Protein AF-A0A9D5FRJ7-F1 (afdb_monomer)

pLDDT: mean 97.62, std 1.55, range [89.69, 98.75]

Secondary structure (DSSP, 8-state):
---HHHHHHHHHHHHHHHHHHHH---HHHHHHHHHHHHHHHHHS-HHHHHHHHTT-TTTTT-TTTHHHHHHHHHHHHHTT-

Sequence (81 aa):
MITKDSIEAAYAFFHQKWRIYSQSTNGRQKDDIEYAISDYARNMNTELYQLLARNREGFLFTHTTFAADISFAVDKLEQML

Nearest PDB structures (foldseek):
  7wc8-assembly1_A  TM=5.442E-01  e=3.394E+00  Homo sapiens
  5k7v-assembly1_B  TM=4.782E-01  e=1.937E+00  synthetic construct
  4tql-assembl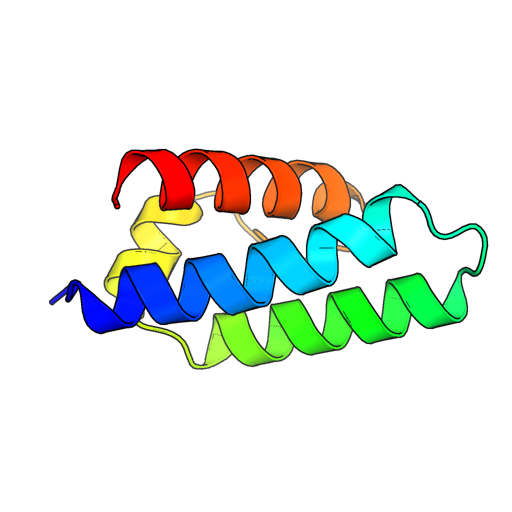y1_A  TM=5.493E-01  e=4.492E+00  synthetic construct
  9c3i-assembly1_S  TM=4.839E-01  e=3.394E+00  Homo sapiens
  5ieu-assembly1_A-2  TM=4.134E-01  e=3.796E+00  Mycobacterium tuberculosis

Mean predicted aligned error: 1.92 Å

Radius of gyration: 11.86 Å; Cα contacts (8 Å, |Δi|>4): 59; chains: 1; bounding box: 27×20×35 Å

Foldseek 3Di:
DDDPVLLVVLLVLLVVLLVDLVPDPDPVSVVVSLVVNVVCLVVGDPVLSCVLCVPPPCQSNDPVCNNVNSVSSNVVSVVVD

Structure (mmCIF, N/CA/C/O backbone):
data_AF-A0A9D5FRJ7-F1
#
_entry.id   AF-A0A9D5FRJ7-F1
#
loop_
_atom_site.group_PDB
_atom_site.id
_atom_site.type_symbol
_atom_site.label_atom_id
_atom_site.label_alt_id
_atom_site.label_comp_id
_atom_site.label_asym_id
_atom_site.label_entity_id
_atom_site.label_seq_id
_atom_site.pdbx_PDB_ins_code
_atom_site.Cartn_x
_atom_site.Cartn_y
_atom_site.Cartn_z
_atom_site.occupancy
_atom_site.B_iso_or_equiv
_atom_site.auth_seq_id
_a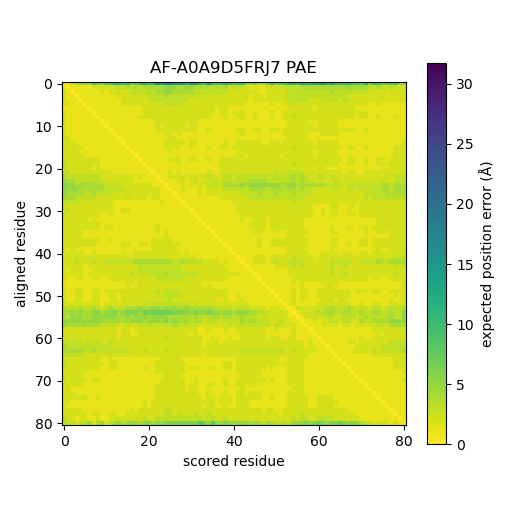tom_site.aut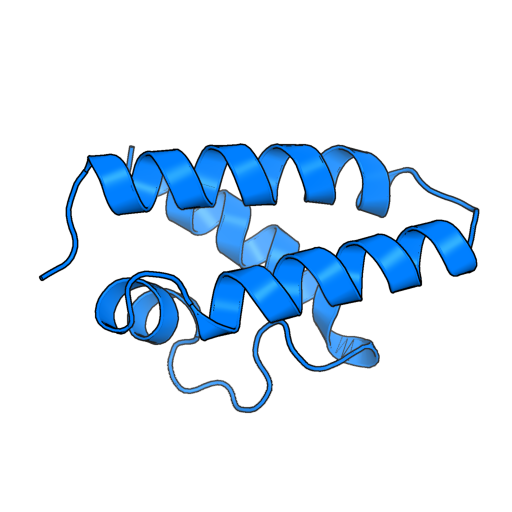h_comp_id
_atom_site.auth_asym_id
_atom_site.auth_atom_id
_atom_site.pdbx_PDB_model_num
ATOM 1 N N . MET A 1 1 ? -5.554 4.377 17.465 1.00 89.69 1 MET A N 1
ATOM 2 C CA . MET A 1 1 ? -6.922 4.092 16.999 1.00 89.69 1 MET A CA 1
ATOM 3 C C . MET A 1 1 ? -7.005 4.309 15.502 1.00 89.69 1 MET A C 1
ATOM 5 O O . MET A 1 1 ? -6.554 5.347 15.019 1.00 89.69 1 MET A O 1
ATOM 9 N N . ILE A 1 2 ? -7.574 3.353 14.775 1.00 96.25 2 ILE A N 1
ATOM 10 C CA . ILE A 1 2 ? -7.913 3.503 13.354 1.00 96.25 2 ILE A CA 1
ATOM 11 C C . ILE A 1 2 ? -9.054 4.523 13.214 1.00 96.25 2 ILE A C 1
ATOM 13 O O . ILE A 1 2 ? -10.069 4.415 13.900 1.00 96.25 2 ILE A O 1
ATOM 17 N N . THR A 1 3 ? -8.887 5.515 12.339 1.00 97.25 3 THR A N 1
ATOM 18 C CA . THR A 1 3 ? -9.910 6.532 12.038 1.00 97.25 3 THR A CA 1
ATOM 19 C C . THR A 1 3 ? -10.385 6.411 10.596 1.00 97.25 3 THR A C 1
ATOM 21 O O . THR A 1 3 ? -9.641 5.927 9.739 1.00 97.25 3 THR A O 1
ATOM 24 N N . LYS A 1 4 ? -11.597 6.900 10.309 1.00 97.44 4 LYS A N 1
ATOM 25 C CA . LYS A 1 4 ? -12.131 6.957 8.942 1.00 97.44 4 LYS A CA 1
ATOM 26 C C . LYS A 1 4 ? -11.178 7.699 7.996 1.00 97.44 4 LYS A C 1
ATOM 28 O O . LYS A 1 4 ? -10.780 7.135 6.984 1.00 97.44 4 LYS A O 1
ATOM 33 N N . ASP A 1 5 ? -10.696 8.871 8.405 1.00 97.94 5 ASP A N 1
ATOM 34 C CA .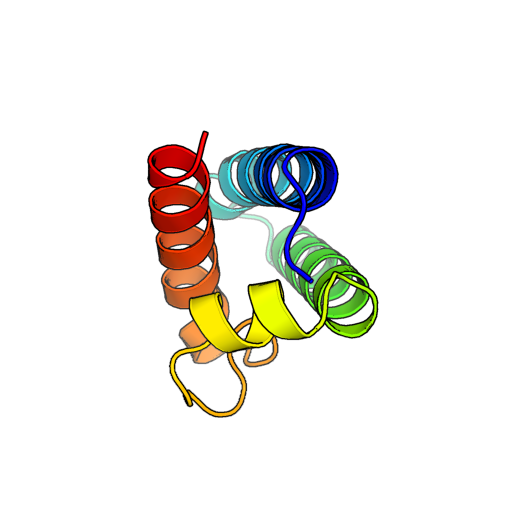 ASP A 1 5 ? -9.734 9.662 7.628 1.00 97.94 5 ASP A CA 1
ATOM 35 C C . ASP A 1 5 ? -8.444 8.886 7.314 1.00 97.94 5 ASP A C 1
ATOM 37 O O . ASP A 1 5 ? -7.889 9.013 6.225 1.00 97.94 5 ASP A O 1
ATOM 41 N N . SER A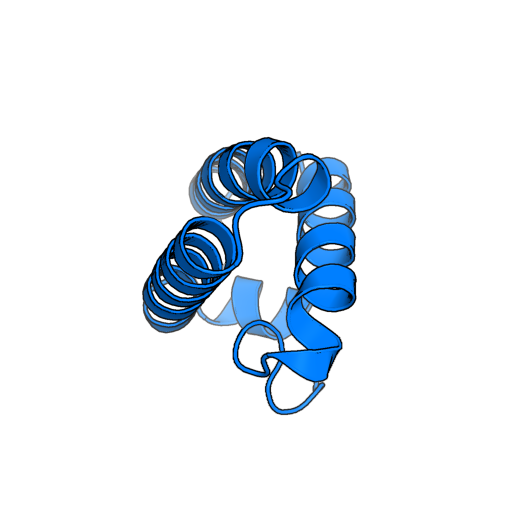 1 6 ? -7.962 8.047 8.244 1.00 97.94 6 SER A N 1
ATOM 42 C CA . SER A 1 6 ? -6.764 7.230 8.006 1.00 97.94 6 SER A CA 1
ATOM 43 C C . SER A 1 6 ? -6.994 6.124 6.972 1.00 97.94 6 SER A C 1
ATOM 45 O O . SER A 1 6 ? -6.086 5.825 6.198 1.00 97.94 6 SER A O 1
ATOM 47 N N . ILE A 1 7 ? -8.203 5.553 6.928 1.00 98.56 7 ILE A N 1
ATOM 48 C CA . ILE A 1 7 ? -8.602 4.551 5.932 1.00 98.56 7 ILE A CA 1
ATOM 49 C C . ILE A 1 7 ? -8.733 5.223 4.565 1.00 98.56 7 ILE A C 1
ATOM 51 O O . ILE A 1 7 ? -8.141 4.751 3.599 1.00 98.56 7 ILE A O 1
ATOM 55 N N . GLU A 1 8 ? -9.441 6.351 4.490 1.00 98.50 8 GLU A N 1
ATOM 56 C CA . GLU A 1 8 ? -9.653 7.099 3.247 1.00 98.50 8 GLU A CA 1
ATOM 57 C C . GLU A 1 8 ? -8.337 7.605 2.647 1.00 98.50 8 GLU A C 1
ATOM 59 O O . GLU A 1 8 ? -8.100 7.439 1.449 1.00 98.50 8 GLU A O 1
ATOM 64 N N . ALA A 1 9 ? -7.443 8.162 3.471 1.00 98.31 9 ALA A N 1
ATOM 65 C CA . ALA A 1 9 ? -6.135 8.630 3.023 1.00 98.31 9 ALA A CA 1
ATOM 66 C C . ALA A 1 9 ? -5.261 7.479 2.497 1.00 98.31 9 ALA A C 1
ATOM 68 O O . ALA A 1 9 ? -4.656 7.608 1.428 1.00 98.31 9 ALA A O 1
ATOM 69 N N . ALA A 1 10 ? -5.218 6.351 3.216 1.00 98.62 10 ALA A N 1
ATOM 70 C CA . ALA A 1 10 ? -4.470 5.174 2.786 1.00 98.62 10 ALA A CA 1
ATOM 71 C C . ALA A 1 10 ? -5.054 4.594 1.493 1.00 98.62 10 ALA A C 1
ATOM 73 O O . ALA A 1 10 ? -4.305 4.321 0.556 1.00 98.62 10 ALA A O 1
ATOM 74 N N . TYR A 1 11 ? -6.384 4.470 1.407 1.00 98.75 11 TYR A N 1
ATOM 75 C CA . TYR A 1 11 ? -7.069 3.971 0.218 1.00 98.75 11 TYR A CA 1
ATOM 76 C C . TYR A 1 11 ? -6.770 4.841 -0.998 1.00 98.75 11 TYR A C 1
ATOM 78 O O . TYR A 1 11 ? -6.305 4.331 -2.014 1.00 98.75 11 TYR A O 1
ATOM 86 N N . ALA A 1 12 ? -6.979 6.155 -0.890 1.00 98.56 12 ALA A N 1
ATOM 87 C CA . ALA A 1 12 ? -6.775 7.080 -1.997 1.00 98.56 12 ALA A CA 1
ATOM 88 C C . ALA A 1 12 ? -5.336 7.012 -2.529 1.00 98.56 12 ALA A C 1
ATOM 90 O O . ALA A 1 12 ? -5.126 6.917 -3.743 1.00 98.56 12 ALA A O 1
ATOM 91 N N . PHE A 1 13 ? -4.348 7.006 -1.630 1.00 98.69 13 PHE A N 1
ATOM 92 C CA . PHE A 1 13 ? -2.941 6.929 -2.009 1.00 98.69 13 PHE A CA 1
ATOM 93 C C . PHE A 1 13 ? -2.585 5.571 -2.631 1.00 98.69 13 PHE A C 1
ATOM 95 O O . PHE A 1 13 ? -2.017 5.523 -3.725 1.00 98.69 13 PHE A O 1
ATOM 102 N N . PHE A 1 14 ? -2.961 4.464 -1.985 1.00 98.75 14 PHE A N 1
ATOM 103 C CA . PHE A 1 14 ? -2.642 3.112 -2.454 1.00 98.75 14 PHE A CA 1
ATOM 104 C C . PHE A 1 14 ? -3.324 2.804 -3.783 1.00 98.75 14 PHE A C 1
ATOM 106 O O . PHE A 1 14 ? -2.663 2.354 -4.717 1.00 98.75 14 PHE A O 1
ATOM 113 N N . HIS A 1 15 ? -4.611 3.121 -3.909 1.00 98.56 15 HIS A N 1
ATOM 114 C CA . HIS A 1 15 ? -5.385 2.891 -5.122 1.00 98.56 15 HIS A CA 1
ATOM 115 C C . HIS A 1 15 ? -4.815 3.683 -6.310 1.00 98.56 15 HIS A C 1
ATOM 117 O O . HIS A 1 15 ? -4.623 3.129 -7.396 1.00 98.56 15 HIS A O 1
ATOM 123 N N . GLN A 1 16 ? -4.461 4.962 -6.111 1.00 98.50 16 GLN A N 1
ATOM 124 C CA . GLN A 1 16 ? -3.842 5.777 -7.162 1.00 98.50 16 GLN A CA 1
ATOM 125 C C . GLN A 1 16 ? -2.522 5.165 -7.650 1.00 98.50 16 GLN A C 1
ATOM 127 O O . GLN A 1 16 ? -2.297 5.057 -8.858 1.00 98.50 16 GLN A O 1
ATOM 132 N N . LYS A 1 17 ? -1.643 4.766 -6.727 1.00 98.50 17 LYS A N 1
ATOM 133 C CA . LYS A 1 17 ? -0.327 4.206 -7.059 1.00 98.50 17 LYS A CA 1
ATOM 134 C C . LYS A 1 17 ? -0.434 2.818 -7.682 1.00 98.50 17 LYS A C 1
ATOM 136 O O . LYS A 1 17 ? 0.236 2.560 -8.681 1.00 98.50 17 LYS A O 1
ATOM 141 N N . TRP A 1 18 ? -1.316 1.964 -7.168 1.00 98.56 18 TRP A N 1
ATOM 142 C CA . TRP A 1 18 ? -1.561 0.624 -7.701 1.00 98.56 18 TRP A CA 1
ATOM 143 C C . TRP A 1 18 ? -2.057 0.652 -9.147 1.00 98.56 18 TRP A C 1
ATOM 145 O O . TRP A 1 18 ? -1.569 -0.105 -9.990 1.00 98.56 18 TRP A O 1
ATOM 155 N N . ARG A 1 19 ? -2.971 1.572 -9.477 1.00 98.25 19 ARG A N 1
ATOM 156 C CA . ARG A 1 19 ? -3.487 1.715 -10.844 1.00 98.25 19 ARG A CA 1
ATOM 157 C C . ARG A 1 19 ? -2.380 2.019 -11.858 1.00 98.25 19 ARG A C 1
ATOM 159 O O . ARG A 1 19 ? -2.432 1.521 -12.976 1.00 98.25 19 ARG A O 1
ATOM 166 N N . ILE A 1 20 ? -1.376 2.805 -11.464 1.00 98.31 20 ILE A N 1
ATOM 167 C CA . ILE A 1 20 ? -0.213 3.105 -12.312 1.00 98.31 20 ILE A CA 1
ATOM 168 C C . ILE A 1 20 ? 0.741 1.906 -12.344 1.00 98.31 20 ILE A C 1
ATOM 170 O O . ILE A 1 20 ? 1.143 1.467 -13.419 1.00 98.31 20 ILE A O 1
ATOM 174 N N . TYR A 1 21 ? 1.081 1.348 -11.179 1.00 98.50 21 TYR A N 1
ATOM 175 C CA . TYR A 1 21 ? 2.018 0.229 -11.055 1.00 98.50 21 TYR A CA 1
ATOM 176 C C . TYR A 1 21 ? 1.581 -0.994 -11.872 1.00 98.50 21 TYR A C 1
ATOM 178 O O . TYR A 1 21 ? 2.379 -1.552 -12.626 1.00 98.50 21 TYR A O 1
ATOM 186 N N . SER A 1 22 ? 0.308 -1.386 -11.757 1.00 97.69 22 SER A N 1
ATOM 187 C CA . SER A 1 22 ? -0.263 -2.572 -12.416 1.00 97.69 22 SER A CA 1
ATOM 188 C C . SER A 1 22 ? -0.243 -2.493 -13.945 1.00 97.69 22 SER A C 1
ATOM 190 O O . SER A 1 22 ? -0.202 -3.525 -14.609 1.00 97.69 22 SER A O 1
ATOM 192 N N . GLN A 1 23 ? -0.225 -1.282 -14.506 1.00 97.50 23 GLN A N 1
ATOM 193 C CA . GLN A 1 23 ? -0.215 -1.038 -15.951 1.00 97.50 23 GLN A CA 1
ATOM 194 C C . GLN A 1 23 ? 1.170 -0.654 -16.487 1.00 97.50 23 GLN A C 1
ATOM 196 O O . GLN A 1 23 ? 1.367 -0.581 -17.700 1.00 97.50 23 GLN A O 1
ATOM 201 N N . SER A 1 24 ? 2.140 -0.393 -15.608 1.00 96.69 24 SER A N 1
A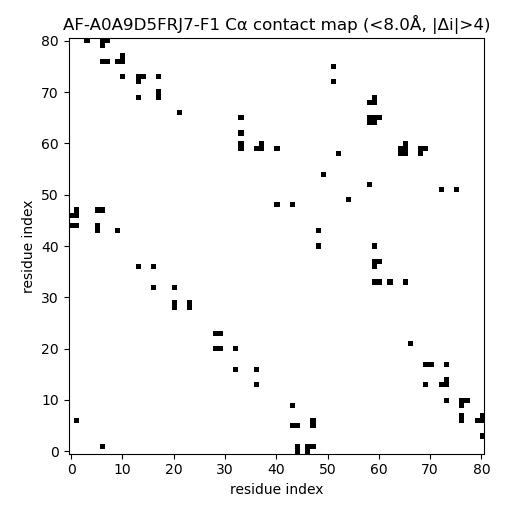TOM 202 C CA . SER A 1 24 ? 3.456 0.082 -16.019 1.00 96.69 24 SER A CA 1
ATOM 203 C C . SER A 1 24 ? 4.318 -1.035 -16.611 1.00 96.69 24 SER A C 1
ATOM 205 O O . SER A 1 24 ? 4.430 -2.134 -16.062 1.00 96.69 24 SER A O 1
ATOM 207 N N . THR A 1 25 ? 4.999 -0.724 -17.712 1.00 97.19 25 THR A N 1
ATOM 208 C CA . THR A 1 25 ? 6.089 -1.530 -18.291 1.00 97.19 25 THR A CA 1
ATOM 209 C C . THR A 1 25 ? 7.472 -0.960 -17.958 1.00 97.19 25 THR A C 1
ATOM 211 O O . THR A 1 25 ? 8.486 -1.559 -18.305 1.00 97.19 25 THR A O 1
ATOM 214 N N . ASN A 1 26 ? 7.535 0.185 -17.267 1.00 97.94 26 ASN A N 1
ATOM 215 C CA . ASN A 1 26 ? 8.773 0.862 -16.896 1.00 97.94 26 ASN A CA 1
ATOM 216 C C . ASN A 1 26 ? 9.211 0.436 -15.485 1.00 97.94 26 ASN A C 1
ATOM 218 O O . ASN A 1 26 ? 8.598 0.838 -14.498 1.00 97.94 26 ASN A O 1
ATOM 222 N N . GLY A 1 27 ? 10.297 -0.341 -15.394 1.00 97.38 27 GLY A N 1
ATOM 223 C CA . GLY A 1 27 ? 10.832 -0.835 -14.119 1.00 97.38 27 GLY A CA 1
ATOM 224 C C . GLY A 1 27 ? 11.179 0.276 -13.126 1.00 97.38 27 GLY A C 1
ATOM 225 O O . GLY A 1 27 ? 10.766 0.212 -11.978 1.00 97.38 27 GLY A O 1
ATOM 226 N N . ARG A 1 28 ? 11.800 1.369 -13.584 1.00 97.88 28 ARG A N 1
ATOM 227 C CA . ARG A 1 28 ? 12.132 2.505 -12.711 1.00 97.88 28 ARG A CA 1
ATOM 228 C C . ARG A 1 28 ? 10.888 3.160 -12.111 1.00 97.88 28 ARG A C 1
ATOM 230 O O . ARG A 1 28 ? 10.886 3.511 -10.941 1.00 97.88 28 ARG A O 1
ATOM 237 N N . GLN A 1 29 ? 9.820 3.303 -12.898 1.00 98.12 29 GLN A N 1
ATOM 238 C CA . GLN A 1 29 ? 8.559 3.845 -12.383 1.00 98.12 29 GLN A CA 1
ATOM 239 C C . GLN A 1 29 ? 7.942 2.921 -11.328 1.00 98.12 29 GLN A C 1
ATOM 241 O O . GLN A 1 29 ? 7.346 3.407 -10.368 1.00 98.12 29 GLN A O 1
ATOM 246 N N . LYS A 1 30 ? 8.066 1.601 -11.504 1.00 98.50 30 LYS A N 1
ATOM 247 C CA . LYS A 1 30 ? 7.628 0.633 -10.496 1.00 98.50 30 LYS A CA 1
ATOM 248 C C . LYS A 1 30 ? 8.423 0.799 -9.210 1.00 98.50 30 LYS A C 1
ATOM 250 O O . LYS A 1 30 ? 7.797 0.996 -8.177 1.00 98.50 30 LYS A O 1
ATOM 255 N N . ASP A 1 31 ? 9.748 0.846 -9.292 1.00 98.38 31 ASP A N 1
ATOM 256 C CA . ASP A 1 31 ? 10.620 1.041 -8.128 1.00 98.38 31 ASP A CA 1
ATOM 257 C C . ASP A 1 31 ? 10.304 2.356 -7.389 1.00 98.38 31 ASP A C 1
ATOM 259 O O . ASP A 1 31 ? 10.179 2.371 -6.164 1.00 98.38 31 ASP A O 1
ATOM 263 N N . ASP A 1 32 ? 10.078 3.452 -8.124 1.00 98.62 32 ASP A N 1
ATOM 264 C CA . ASP A 1 32 ? 9.687 4.747 -7.549 1.00 98.62 32 ASP A CA 1
ATOM 265 C C . ASP A 1 32 ? 8.329 4.667 -6.816 1.00 98.62 32 ASP A C 1
ATOM 267 O O . ASP A 1 32 ? 8.127 5.299 -5.773 1.00 98.62 32 ASP A O 1
ATOM 271 N N . ILE A 1 33 ? 7.377 3.885 -7.340 1.00 98.69 33 ILE A N 1
ATOM 272 C CA . ILE A 1 33 ? 6.079 3.648 -6.694 1.00 98.69 33 ILE A CA 1
ATOM 273 C C . ILE A 1 33 ? 6.235 2.777 -5.444 1.00 98.69 33 ILE A C 1
ATOM 275 O O . ILE A 1 33 ? 5.629 3.093 -4.418 1.00 98.69 33 ILE A O 1
ATOM 279 N N . GLU A 1 34 ? 7.037 1.715 -5.506 1.00 98.69 34 GLU A N 1
ATOM 280 C CA . GLU A 1 34 ? 7.322 0.851 -4.356 1.00 98.69 34 GLU A CA 1
ATOM 281 C C . GLU A 1 34 ? 7.947 1.638 -3.214 1.00 98.69 34 GLU A C 1
ATOM 283 O O . GLU A 1 34 ? 7.511 1.523 -2.066 1.00 98.69 34 GLU A O 1
ATOM 288 N N . TYR A 1 35 ? 8.910 2.501 -3.542 1.00 98.44 35 TYR A N 1
ATOM 289 C CA . TYR A 1 35 ? 9.525 3.406 -2.586 1.00 98.44 35 TYR A CA 1
ATOM 290 C C . TYR A 1 35 ? 8.492 4.342 -1.951 1.00 98.44 35 TYR A C 1
ATOM 292 O O . TYR A 1 35 ? 8.422 4.424 -0.726 1.00 98.44 35 TYR A O 1
ATOM 300 N N . ALA A 1 36 ? 7.648 4.999 -2.754 1.00 98.62 36 ALA A N 1
ATOM 301 C CA . ALA A 1 36 ? 6.634 5.924 -2.247 1.00 98.62 36 ALA A CA 1
ATOM 302 C C . ALA A 1 36 ? 5.594 5.237 -1.342 1.00 98.62 36 ALA A C 1
ATOM 304 O O . ALA A 1 36 ? 5.181 5.802 -0.329 1.00 98.62 36 ALA A O 1
ATOM 305 N N . ILE A 1 37 ? 5.172 4.018 -1.687 1.00 98.69 37 ILE A N 1
ATOM 306 C CA . ILE A 1 37 ? 4.238 3.229 -0.874 1.00 98.69 37 ILE A CA 1
ATOM 307 C C . ILE A 1 37 ? 4.902 2.754 0.414 1.00 98.69 37 ILE A C 1
ATOM 309 O O . ILE A 1 37 ? 4.309 2.896 1.481 1.00 98.69 37 ILE A O 1
ATOM 313 N N . SER A 1 38 ? 6.135 2.251 0.334 1.00 98.38 38 SER A N 1
ATOM 314 C CA . SER A 1 38 ? 6.919 1.862 1.508 1.00 98.38 38 SER A CA 1
ATOM 315 C C . SER A 1 38 ? 7.102 3.043 2.462 1.00 98.38 38 SER A C 1
ATOM 317 O O . SER A 1 38 ? 6.922 2.912 3.669 1.00 98.38 38 SER A O 1
ATOM 319 N N . ASP A 1 39 ? 7.460 4.215 1.941 1.00 98.56 39 ASP A N 1
ATOM 320 C CA . ASP A 1 39 ? 7.666 5.417 2.746 1.00 98.56 39 ASP A CA 1
ATOM 321 C C . ASP A 1 39 ? 6.383 5.875 3.451 1.00 98.56 39 ASP A C 1
ATOM 323 O O . ASP A 1 39 ? 6.386 6.116 4.659 1.00 98.56 39 ASP A O 1
ATOM 327 N N . TYR A 1 40 ? 5.253 5.875 2.742 1.00 98.56 40 TYR A N 1
ATOM 328 C CA . TYR A 1 40 ? 3.954 6.127 3.361 1.00 98.56 40 TYR A CA 1
ATOM 329 C C . TYR A 1 40 ? 3.617 5.081 4.433 1.00 98.56 40 TYR A C 1
ATOM 331 O O . TYR A 1 40 ? 3.209 5.441 5.536 1.00 98.56 40 TYR A O 1
ATOM 339 N N . ALA A 1 41 ? 3.826 3.791 4.151 1.00 97.94 41 ALA A N 1
ATOM 340 C CA . ALA A 1 41 ? 3.511 2.697 5.070 1.00 97.94 41 ALA A CA 1
ATOM 341 C C . ALA A 1 41 ? 4.306 2.765 6.387 1.00 97.94 41 ALA A C 1
ATOM 343 O O . ALA A 1 41 ? 3.804 2.332 7.422 1.00 97.94 41 ALA A O 1
ATOM 344 N N . ARG A 1 42 ? 5.510 3.358 6.387 1.00 97.06 42 ARG A N 1
ATOM 345 C CA . ARG A 1 42 ? 6.284 3.616 7.621 1.00 97.06 42 ARG A CA 1
ATOM 346 C C . ARG A 1 42 ? 5.637 4.655 8.530 1.00 97.06 42 ARG A C 1
ATOM 348 O O . ARG A 1 42 ? 5.829 4.595 9.739 1.00 97.06 42 ARG A O 1
ATOM 355 N N . ASN A 1 43 ? 4.912 5.605 7.946 1.00 96.25 43 ASN A N 1
ATOM 356 C CA . ASN A 1 43 ? 4.408 6.793 8.633 1.00 96.25 43 ASN A CA 1
ATOM 357 C C . ASN A 1 43 ? 2.879 6.800 8.799 1.00 96.25 43 ASN A C 1
ATOM 359 O O . ASN A 1 43 ? 2.336 7.677 9.471 1.00 96.25 43 ASN A O 1
ATOM 363 N N . MET A 1 44 ? 2.170 5.851 8.183 1.00 96.75 44 MET A N 1
ATOM 364 C CA . MET A 1 44 ? 0.718 5.739 8.297 1.00 96.75 44 MET A CA 1
ATOM 365 C C . MET A 1 44 ? 0.282 5.290 9.699 1.00 96.75 44 MET A C 1
ATOM 367 O O . MET A 1 44 ? 1.088 4.912 10.548 1.00 96.75 44 MET A O 1
ATOM 371 N N . ASN A 1 45 ? -1.032 5.287 9.937 1.00 97.69 45 ASN A N 1
ATOM 372 C CA . ASN A 1 45 ? -1.605 4.787 11.184 1.00 97.69 45 ASN A CA 1
ATOM 373 C C . ASN A 1 45 ? -1.124 3.351 11.480 1.00 97.69 45 ASN A C 1
ATOM 375 O O . ASN A 1 45 ? -1.414 2.424 10.722 1.00 97.69 45 ASN A O 1
ATOM 379 N N . THR A 1 46 ? -0.399 3.171 12.588 1.00 96.81 46 THR A N 1
ATOM 380 C CA . THR A 1 46 ? 0.277 1.907 12.919 1.00 96.81 46 THR A CA 1
ATOM 381 C C . THR A 1 46 ? -0.693 0.742 13.107 1.00 96.81 46 THR A C 1
ATOM 383 O O . THR A 1 46 ? -0.410 -0.362 12.648 1.00 96.81 46 THR A O 1
ATOM 386 N N . GLU A 1 47 ? -1.849 0.971 13.734 1.00 97.56 47 GLU A N 1
ATOM 387 C CA . GLU A 1 47 ? -2.868 -0.071 13.924 1.00 97.56 47 GLU A CA 1
ATOM 388 C C . GLU A 1 47 ? -3.479 -0.498 12.585 1.00 97.56 47 GLU A C 1
ATOM 390 O O . GLU A 1 47 ? -3.675 -1.689 12.344 1.00 97.56 47 GLU A O 1
ATOM 395 N N . LEU A 1 48 ? -3.728 0.461 11.685 1.00 98.25 48 LEU A N 1
ATOM 396 C CA . LEU A 1 48 ? -4.218 0.172 10.338 1.00 98.25 48 LEU A CA 1
ATOM 397 C C . LEU A 1 48 ? -3.179 -0.613 9.530 1.00 98.25 48 LEU A C 1
ATOM 399 O O . LEU A 1 48 ? -3.525 -1.614 8.906 1.00 98.25 48 LEU A O 1
ATOM 403 N N . TYR A 1 49 ? -1.904 -0.214 9.581 1.00 98.19 49 TYR A N 1
ATOM 404 C CA . TYR A 1 49 ? -0.826 -0.963 8.934 1.00 98.19 49 TYR A CA 1
ATOM 405 C C . TYR A 1 49 ? -0.761 -2.407 9.448 1.00 98.19 49 TYR A C 1
ATOM 407 O O . TYR A 1 49 ? -0.742 -3.343 8.651 1.00 98.19 49 TYR A O 1
ATOM 415 N N . GLN A 1 50 ? -0.788 -2.613 10.769 1.00 97.31 50 GLN A N 1
ATOM 416 C CA . GLN A 1 50 ? -0.761 -3.952 11.368 1.00 97.31 50 GLN A CA 1
ATOM 417 C C . GLN A 1 50 ? -1.965 -4.805 10.938 1.00 97.31 50 GLN A C 1
ATOM 419 O O . GLN A 1 50 ? -1.799 -5.986 10.614 1.00 97.31 50 GLN A O 1
ATOM 424 N N . LEU A 1 51 ? -3.159 -4.205 10.867 1.00 97.56 51 LEU A N 1
ATOM 425 C CA . LEU A 1 51 ? -4.374 -4.863 10.383 1.00 97.56 51 LEU A CA 1
ATOM 426 C C . LEU A 1 51 ? -4.231 -5.333 8.927 1.00 97.56 51 LEU A C 1
ATOM 428 O O . LEU A 1 51 ? -4.626 -6.457 8.604 1.00 97.56 51 LEU A O 1
ATOM 432 N N . LEU A 1 52 ? -3.644 -4.508 8.055 1.00 97.88 52 LEU A N 1
ATOM 433 C CA . LEU A 1 52 ? -3.392 -4.858 6.652 1.00 97.88 52 LEU A CA 1
ATOM 434 C C . LEU A 1 52 ? -2.280 -5.911 6.511 1.00 97.88 52 LEU A C 1
ATOM 436 O O . LEU A 1 52 ? -2.409 -6.863 5.733 1.00 97.88 52 LEU A O 1
ATOM 440 N N . ALA A 1 53 ? -1.210 -5.782 7.296 1.00 97.50 53 ALA A N 1
ATOM 441 C CA . ALA A 1 53 ? -0.067 -6.683 7.250 1.00 97.50 53 ALA A CA 1
ATOM 442 C C . ALA A 1 53 ? -0.433 -8.107 7.686 1.00 97.50 53 ALA A C 1
ATOM 444 O O . ALA A 1 53 ? 0.102 -9.065 7.128 1.00 97.50 53 ALA A O 1
ATOM 445 N N . ARG A 1 54 ? -1.373 -8.276 8.630 1.00 94.25 54 ARG A N 1
ATOM 446 C CA . ARG A 1 54 ? -1.787 -9.590 9.169 1.00 94.25 54 ARG A CA 1
ATOM 447 C C . ARG A 1 54 ? -0.596 -10.438 9.636 1.00 94.25 54 ARG A C 1
ATOM 449 O O . ARG A 1 54 ? -0.542 -11.635 9.371 1.00 94.25 54 ARG A O 1
ATOM 456 N N . ASN A 1 55 ? 0.369 -9.804 10.302 1.00 91.94 55 ASN A N 1
ATOM 457 C CA . ASN A 1 55 ? 1.633 -10.411 10.744 1.00 91.94 55 ASN A CA 1
ATOM 458 C C . ASN A 1 55 ? 2.554 -10.915 9.614 1.00 91.94 55 ASN A C 1
ATOM 460 O O . ASN A 1 55 ? 3.502 -11.644 9.894 1.00 91.94 55 ASN A O 1
ATOM 464 N N . ARG A 1 56 ? 2.319 -10.539 8.348 1.00 94.81 56 ARG A N 1
ATOM 465 C CA . ARG A 1 56 ? 3.278 -10.798 7.267 1.00 94.81 56 ARG A CA 1
ATOM 466 C C . ARG A 1 56 ? 4.491 -9.890 7.424 1.00 94.81 56 ARG A C 1
ATOM 468 O O . ARG A 1 56 ? 4.367 -8.665 7.389 1.00 94.81 56 ARG A O 1
ATOM 475 N N . GLU A 1 57 ? 5.660 -10.499 7.571 1.00 93.62 57 GLU A N 1
ATOM 476 C CA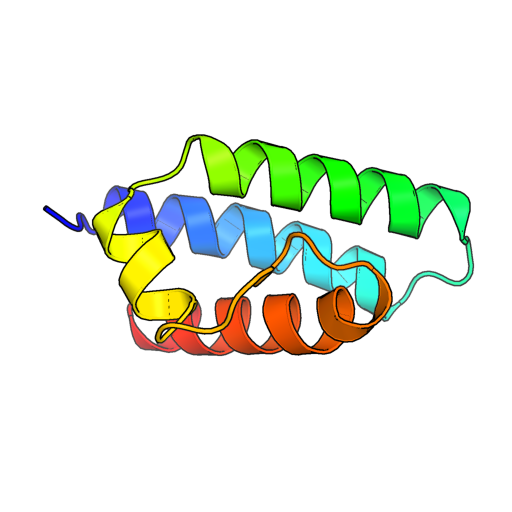 . GLU A 1 57 ? 6.925 -9.774 7.545 1.00 93.62 57 GLU A CA 1
ATOM 477 C C . GLU A 1 57 ? 7.155 -9.151 6.166 1.00 93.62 57 GLU A C 1
ATOM 479 O O . GLU A 1 57 ? 6.842 -9.748 5.138 1.00 93.62 57 GLU A O 1
ATOM 484 N N . GLY A 1 58 ? 7.680 -7.926 6.145 1.00 95.12 58 GLY A N 1
ATOM 485 C CA . GLY A 1 58 ? 8.007 -7.244 4.895 1.00 95.12 58 GLY A CA 1
ATOM 486 C C . GLY A 1 58 ? 6.806 -6.818 4.042 1.00 95.12 58 GLY A C 1
ATOM 487 O O . GLY A 1 58 ? 7.025 -6.440 2.892 1.00 95.12 58 GLY A O 1
ATOM 488 N N . PHE A 1 59 ? 5.575 -6.851 4.573 1.00 98.12 59 PHE A N 1
ATOM 489 C CA . PHE A 1 59 ? 4.366 -6.397 3.875 1.00 98.12 59 PHE A CA 1
ATOM 490 C C . PHE A 1 59 ? 4.539 -4.972 3.330 1.00 98.12 59 PHE A C 1
ATOM 492 O O . PHE A 1 59 ? 4.833 -4.059 4.095 1.00 98.12 59 PHE A O 1
ATOM 499 N N . LEU A 1 60 ? 4.371 -4.789 2.015 1.00 98.19 60 LEU A N 1
ATOM 500 C CA . LEU A 1 60 ? 4.628 -3.532 1.278 1.00 98.19 60 LEU A CA 1
ATOM 501 C C . LEU A 1 60 ? 6.092 -3.051 1.246 1.00 98.19 60 LEU A C 1
ATOM 503 O O . LEU A 1 60 ? 6.366 -2.037 0.613 1.00 98.19 60 LEU A O 1
ATOM 507 N N . PHE A 1 61 ? 7.028 -3.771 1.865 1.00 98.00 61 PHE A N 1
ATOM 508 C CA . PHE A 1 61 ? 8.457 -3.431 1.923 1.00 98.00 61 PHE A CA 1
ATOM 5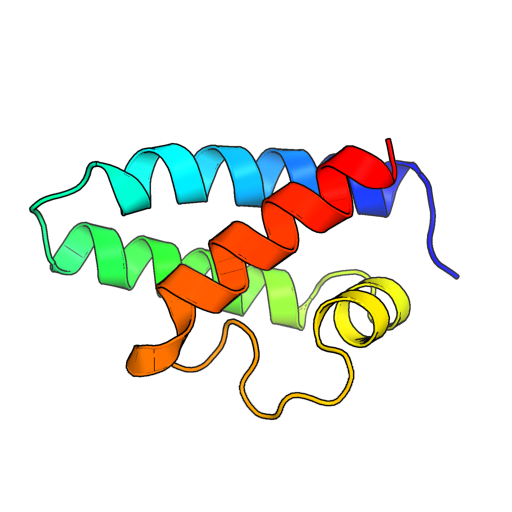09 C C . PHE A 1 61 ? 9.350 -4.369 1.105 1.00 98.00 61 PHE A C 1
ATOM 511 O O . PHE A 1 61 ? 10.550 -4.127 0.981 1.00 98.00 61 PHE A O 1
ATOM 518 N N . THR A 1 62 ? 8.784 -5.449 0.570 1.00 97.75 62 THR A N 1
ATOM 519 C CA . THR A 1 62 ? 9.523 -6.494 -0.140 1.00 97.75 62 THR A CA 1
ATOM 520 C C . THR A 1 62 ? 9.186 -6.467 -1.624 1.00 97.75 62 THR A C 1
ATOM 522 O O . THR A 1 62 ? 8.058 -6.763 -2.006 1.00 97.75 62 THR A O 1
ATOM 525 N N . HIS A 1 63 ? 10.182 -6.170 -2.464 1.00 96.69 63 HIS A N 1
ATOM 526 C CA . HIS A 1 63 ? 10.015 -6.025 -3.918 1.00 96.69 63 HIS A CA 1
ATOM 527 C C . HIS A 1 63 ? 9.304 -7.224 -4.570 1.00 96.69 63 HIS A C 1
ATOM 529 O O . HIS A 1 63 ? 8.386 -7.072 -5.368 1.00 96.69 63 HIS A O 1
ATOM 535 N N . THR A 1 64 ? 9.673 -8.448 -4.181 1.00 97.12 64 THR A N 1
ATOM 536 C CA . THR A 1 64 ? 9.130 -9.675 -4.784 1.00 97.12 64 THR A CA 1
ATOM 537 C C . THR A 1 64 ? 7.665 -9.943 -4.435 1.00 97.12 64 THR A C 1
ATOM 539 O O . THR A 1 64 ? 6.976 -10.602 -5.212 1.00 97.12 64 THR A O 1
ATOM 542 N N . THR A 1 65 ? 7.173 -9.449 -3.294 1.00 97.56 65 THR A N 1
ATOM 543 C CA . THR A 1 65 ? 5.776 -9.629 -2.856 1.00 97.56 65 THR A CA 1
ATOM 544 C C . THR A 1 65 ? 4.934 -8.371 -3.029 1.00 97.56 65 THR A C 1
ATOM 546 O O . THR A 1 65 ? 3.710 -8.444 -2.910 1.00 97.56 65 THR A O 1
ATOM 549 N N . PHE A 1 66 ? 5.559 -7.237 -3.364 1.00 98.25 66 PHE A N 1
ATOM 550 C CA . PHE A 1 66 ? 4.935 -5.920 -3.353 1.00 98.25 66 PHE A CA 1
ATOM 551 C C . PHE A 1 66 ? 3.621 -5.877 -4.131 1.00 98.25 66 PHE A C 1
ATOM 553 O O . PHE A 1 66 ? 2.616 -5.416 -3.601 1.00 98.25 66 PHE A O 1
ATOM 560 N N . ALA A 1 67 ? 3.603 -6.397 -5.362 1.00 98.25 67 ALA A N 1
ATOM 561 C CA . ALA A 1 67 ? 2.417 -6.368 -6.217 1.00 98.25 67 ALA A CA 1
ATOM 562 C C . ALA A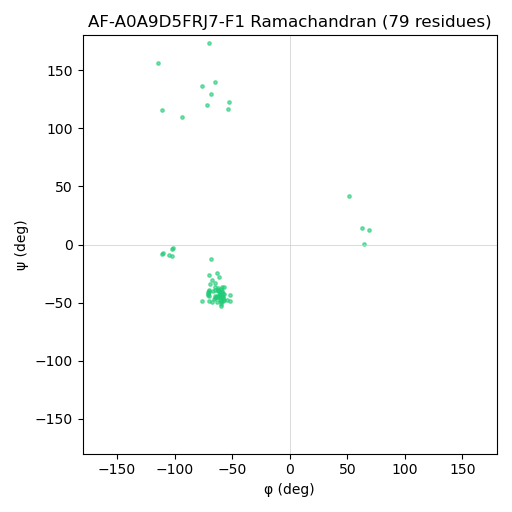 1 67 ? 1.207 -7.081 -5.581 1.00 98.25 67 ALA A C 1
ATOM 564 O O . ALA A 1 67 ? 0.083 -6.584 -5.648 1.00 98.25 67 ALA A O 1
ATOM 565 N N . ALA A 1 68 ? 1.438 -8.227 -4.934 1.00 98.31 68 ALA A N 1
ATOM 566 C CA . ALA A 1 68 ? 0.390 -8.957 -4.228 1.00 98.31 68 ALA A CA 1
ATOM 567 C C . ALA A 1 68 ? -0.049 -8.211 -2.959 1.00 98.31 68 ALA A C 1
ATOM 569 O O . ALA A 1 68 ? -1.241 -8.141 -2.658 1.00 98.31 68 ALA A O 1
ATOM 570 N N . ASP A 1 69 ? 0.905 -7.624 -2.237 1.00 98.56 69 ASP A N 1
ATOM 571 C CA . ASP A 1 69 ? 0.648 -6.888 -1.004 1.00 98.56 69 ASP A CA 1
ATOM 572 C C . ASP A 1 69 ? -0.173 -5.617 -1.247 1.00 98.56 69 ASP A C 1
ATOM 574 O O . ASP A 1 69 ? -1.165 -5.397 -0.550 1.00 98.56 69 ASP A O 1
ATOM 578 N N . ILE A 1 70 ? 0.188 -4.809 -2.250 1.00 98.56 70 ILE A N 1
ATOM 579 C CA . ILE A 1 70 ? -0.510 -3.555 -2.551 1.00 98.56 70 ILE A CA 1
ATOM 580 C C . ILE A 1 70 ? -1.903 -3.800 -3.129 1.00 98.56 70 ILE A C 1
ATOM 582 O O . ILE A 1 70 ? -2.842 -3.123 -2.719 1.00 98.56 70 ILE A O 1
ATOM 586 N N . SER A 1 71 ? -2.075 -4.802 -4.001 1.00 98.56 71 SER A N 1
ATOM 587 C CA . SER A 1 71 ? -3.404 -5.182 -4.499 1.00 98.56 71 SER A CA 1
ATOM 588 C C . SER A 1 71 ? -4.307 -5.607 -3.343 1.00 98.56 71 SER A C 1
ATOM 590 O O . SER A 1 71 ? -5.417 -5.106 -3.205 1.00 98.56 71 SER A O 1
ATOM 592 N N . PHE A 1 72 ? -3.799 -6.466 -2.453 1.00 98.56 72 PHE A N 1
ATOM 593 C CA . PHE A 1 72 ? -4.531 -6.887 -1.262 1.00 98.56 72 PHE A CA 1
ATOM 594 C C . PHE A 1 72 ? -4.874 -5.710 -0.337 1.00 98.56 72 PHE A C 1
ATOM 596 O O . PHE A 1 72 ? -5.970 -5.665 0.224 1.00 98.56 72 PHE A O 1
ATOM 603 N N . ALA A 1 73 ? -3.938 -4.776 -0.137 1.00 98.50 73 ALA A N 1
ATOM 604 C CA . ALA A 1 73 ? -4.149 -3.611 0.714 1.00 98.50 73 ALA A CA 1
ATOM 605 C C . ALA A 1 73 ? -5.281 -2.730 0.176 1.00 98.50 73 ALA A C 1
ATOM 607 O O . ALA A 1 73 ? -6.144 -2.321 0.950 1.00 98.50 73 ALA A O 1
ATOM 608 N N . VAL A 1 74 ? -5.294 -2.478 -1.137 1.00 98.69 74 VAL A N 1
ATOM 609 C CA . VAL A 1 74 ? -6.344 -1.707 -1.815 1.00 98.69 74 VAL A CA 1
ATOM 610 C C . VAL A 1 74 ? -7.706 -2.370 -1.629 1.00 98.69 74 VAL A C 1
ATOM 612 O O . VAL A 1 74 ? -8.614 -1.713 -1.126 1.00 98.69 74 VAL A O 1
ATOM 615 N N . ASP A 1 75 ? -7.824 -3.670 -1.915 1.00 98.56 75 ASP A N 1
ATOM 616 C CA . ASP A 1 75 ? -9.087 -4.411 -1.769 1.00 98.56 75 ASP A CA 1
ATOM 617 C C . ASP A 1 75 ? -9.602 -4.390 -0.321 1.00 98.56 75 ASP A C 1
ATOM 619 O O . ASP A 1 75 ? -10.804 -4.317 -0.060 1.00 98.56 75 ASP A O 1
ATOM 623 N N . LYS A 1 76 ? -8.693 -4.478 0.659 1.00 98.31 76 LYS A N 1
ATOM 624 C CA . LYS A 1 76 ? -9.063 -4.429 2.078 1.00 98.31 76 LYS A CA 1
ATOM 625 C C . LYS A 1 76 ? -9.507 -3.049 2.516 1.00 98.31 76 LYS A C 1
ATOM 627 O O . LYS A 1 76 ? -10.479 -2.957 3.255 1.00 98.31 76 LYS A O 1
ATOM 632 N N . LEU A 1 77 ? -8.801 -2.011 2.086 1.00 98.44 77 LEU A N 1
ATOM 633 C CA . LEU A 1 77 ? -9.151 -0.634 2.406 1.00 98.44 77 LEU A CA 1
ATOM 634 C C . LEU A 1 77 ? -10.491 -0.247 1.777 1.00 98.44 77 LEU A C 1
ATOM 636 O O . LEU A 1 77 ? -11.292 0.379 2.457 1.00 98.44 77 LEU A O 1
ATOM 640 N N . GLU A 1 78 ? -10.777 -0.689 0.550 1.00 98.25 78 GLU A N 1
ATOM 641 C CA . GLU A 1 78 ? -12.074 -0.466 -0.105 1.00 98.25 78 GLU A CA 1
ATOM 642 C C . GLU A 1 78 ? -13.239 -1.061 0.698 1.00 98.25 78 GLU A C 1
ATOM 644 O O . GLU A 1 78 ? -14.271 -0.422 0.862 1.00 98.25 78 GLU A O 1
ATOM 649 N N . GLN A 1 79 ? -13.058 -2.254 1.275 1.00 98.00 79 GLN A N 1
ATOM 650 C CA . GLN A 1 79 ? -14.061 -2.903 2.136 1.00 98.00 79 GLN A CA 1
ATOM 651 C C . GLN A 1 79 ? -14.291 -2.187 3.477 1.00 98.00 79 GLN A C 1
ATOM 653 O O . GLN A 1 79 ? -15.221 -2.545 4.199 1.00 98.00 79 GLN A O 1
ATOM 658 N N . MET A 1 80 ? -13.419 -1.248 3.848 1.00 97.19 80 MET A N 1
ATOM 659 C CA . MET A 1 80 ? -13.478 -0.503 5.109 1.00 97.19 80 MET A CA 1
ATOM 660 C C . MET A 1 80 ? -14.045 0.917 4.943 1.00 97.19 80 MET A C 1
ATOM 662 O O . MET A 1 80 ? -14.175 1.614 5.952 1.00 97.19 80 MET A O 1
ATOM 666 N N . LEU A 1 81 ? -14.343 1.343 3.709 1.00 93.69 81 LEU A N 1
ATOM 667 C CA . LEU A 1 81 ? -14.996 2.620 3.392 1.00 93.69 81 LEU A CA 1
ATOM 668 C C . LEU A 1 81 ? -16.510 2.556 3.629 1.00 93.69 81 LEU A C 1
ATOM 670 O O . LEU A 1 81 ? -17.051 3.573 4.128 1.00 93.69 81 LEU A O 1
#

Solvent-accessible surface area (backbone atoms only — not comparable to full-atom values): 4697 Å² total; per-residue (Å²): 131,79,47,72,67,60,46,52,53,50,30,56,53,46,44,57,49,47,63,50,50,78,70,56,88,51,65,69,61,39,53,55,46,47,50,54,52,33,56,47,62,74,70,47,62,64,65,50,49,49,64,67,35,67,84,46,83,56,60,47,67,34,82,92,51,26,70,62,40,50,55,51,44,33,60,54,37,62,76,71,111